Protein AF-A0A968YY48-F1 (afdb_monomer)

Solvent-accessible surface area (backbone atoms only — not comparable to full-atom values): 6739 Å² total; per-residue (Å²): 136,85,88,79,86,86,82,84,84,74,84,88,47,56,78,83,38,48,94,82,49,85,71,69,73,94,74,64,93,83,61,74,92,56,89,70,49,85,86,75,46,54,86,78,61,85,78,87,84,84,89,84,88,86,72,92,75,76,94,73,79,92,76,84,88,83,70,90,71,44,62,84,88,87,82,58,77,91,75,50,89,82,88,85,88,133

Structure (mmCIF, N/CA/C/O backbone):
data_AF-A0A968YY48-F1
#
_entry.id   AF-A0A968YY48-F1
#
loop_
_atom_site.group_PDB
_atom_site.id
_atom_site.type_symbol
_atom_site.label_atom_id
_atom_site.label_alt_id
_atom_site.label_comp_id
_atom_site.label_asym_id
_atom_site.label_entity_id
_atom_site.label_seq_id
_atom_site.pdbx_PDB_ins_code
_atom_site.Cartn_x
_atom_site.Cartn_y
_atom_site.Cartn_z
_at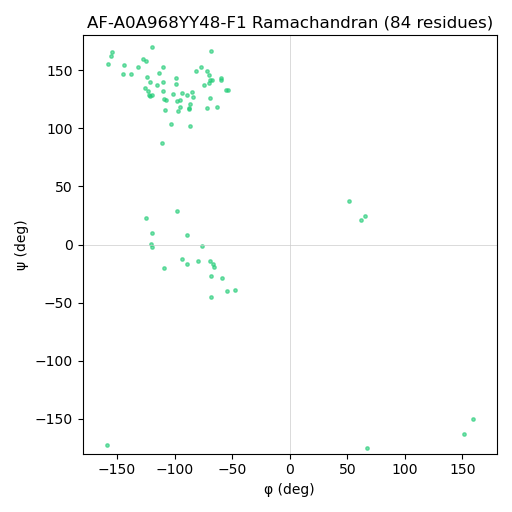om_site.occupancy
_atom_site.B_iso_or_equiv
_atom_site.auth_seq_id
_atom_site.auth_comp_id
_atom_site.auth_asym_id
_atom_site.auth_atom_id
_atom_site.pdbx_PDB_model_num
ATOM 1 N N . MET A 1 1 ? -10.960 0.441 32.902 1.00 56.50 1 MET A N 1
ATOM 2 C CA . MET A 1 1 ? -10.789 1.590 31.988 1.00 56.50 1 MET A CA 1
ATOM 3 C C . MET A 1 1 ? -9.874 1.138 30.861 1.00 56.50 1 MET A C 1
ATOM 5 O O . MET A 1 1 ? -8.749 0.759 31.150 1.00 56.50 1 MET A O 1
ATOM 9 N N . VAL A 1 2 ? -10.366 1.051 29.624 1.00 69.88 2 VAL A N 1
ATOM 10 C CA . VAL A 1 2 ? -9.524 0.692 28.469 1.00 69.88 2 VAL A CA 1
ATOM 11 C C . VAL A 1 2 ? -8.929 1.989 27.939 1.00 69.88 2 VAL A C 1
ATOM 13 O O . VAL A 1 2 ? -9.680 2.881 27.553 1.00 69.88 2 VAL A O 1
ATOM 16 N N . ILE A 1 3 ? -7.605 2.124 27.972 1.00 78.81 3 ILE A N 1
ATOM 17 C CA . ILE A 1 3 ? -6.930 3.275 27.369 1.00 78.81 3 ILE A CA 1
ATOM 18 C C . ILE A 1 3 ? -7.029 3.101 25.853 1.00 78.81 3 ILE A C 1
ATOM 20 O O . ILE A 1 3 ? -6.539 2.113 25.309 1.00 78.81 3 ILE A O 1
ATOM 24 N N . GLN A 1 4 ? -7.707 4.032 25.184 1.00 85.56 4 GLN A N 1
ATOM 25 C CA . GLN A 1 4 ? -7.726 4.110 23.728 1.00 85.56 4 GLN A CA 1
ATOM 26 C C . GLN A 1 4 ? -6.706 5.149 23.277 1.00 85.56 4 GLN A C 1
ATOM 28 O O . GLN A 1 4 ? -6.771 6.309 23.682 1.00 85.56 4 GLN A O 1
ATOM 33 N N . THR A 1 5 ? -5.777 4.728 22.425 1.00 91.31 5 THR A N 1
ATOM 34 C CA . THR A 1 5 ? -4.869 5.643 21.736 1.00 91.31 5 THR A CA 1
ATOM 35 C C . THR A 1 5 ? -5.562 6.179 20.492 1.00 91.31 5 THR A C 1
ATOM 37 O O . THR A 1 5 ? -6.044 5.407 19.663 1.00 91.31 5 THR A O 1
ATOM 40 N N . VAL A 1 6 ? -5.602 7.501 20.354 1.00 94.06 6 VAL A N 1
ATOM 41 C CA . VAL A 1 6 ? -6.079 8.162 19.138 1.00 94.06 6 VAL A CA 1
ATOM 42 C C . VAL A 1 6 ? -4.896 8.351 18.197 1.00 94.06 6 VAL A C 1
ATOM 44 O O . VAL A 1 6 ? -3.862 8.880 18.597 1.00 94.06 6 VAL A O 1
ATOM 47 N N . LEU A 1 7 ? -5.054 7.913 16.950 1.00 94.38 7 LEU A N 1
ATOM 48 C CA . LEU A 1 7 ? -4.069 8.108 15.889 1.00 94.38 7 LEU A CA 1
ATOM 49 C C . LEU A 1 7 ? -4.480 9.292 15.014 1.00 94.38 7 LEU A C 1
ATOM 51 O O . LEU A 1 7 ? -5.665 9.485 14.735 1.00 94.38 7 LEU A O 1
ATOM 55 N N . VAL A 1 8 ? -3.494 10.059 14.558 1.00 95.44 8 VAL A N 1
ATOM 56 C CA . VAL A 1 8 ? -3.679 11.116 13.559 1.00 95.44 8 VAL A CA 1
ATOM 57 C C . VAL A 1 8 ? -3.271 10.561 12.199 1.00 95.44 8 VAL A C 1
ATOM 59 O O . VAL A 1 8 ? -2.268 9.862 12.096 1.00 95.44 8 VAL A O 1
ATOM 62 N N . ALA A 1 9 ? -4.047 10.876 11.163 1.00 95.38 9 ALA A N 1
ATOM 63 C CA . ALA A 1 9 ? -3.760 10.493 9.785 1.00 95.38 9 ALA A CA 1
ATOM 64 C C . ALA A 1 9 ? -3.400 11.747 8.966 1.00 95.38 9 ALA A C 1
ATOM 66 O O . ALA A 1 9 ? -4.303 12.378 8.410 1.00 95.38 9 ALA A O 1
ATOM 67 N N . PRO A 1 10 ? -2.122 12.170 8.945 1.00 96.19 10 PRO A N 1
ATOM 68 C CA . PRO A 1 10 ? -1.685 13.256 8.074 1.00 96.19 10 PRO A CA 1
ATOM 69 C C . PRO A 1 10 ? -1.731 12.827 6.599 1.00 96.19 10 PRO A C 1
ATOM 71 O O . PRO A 1 10 ? -1.833 11.640 6.286 1.00 96.19 10 PRO A O 1
ATOM 74 N N . LEU A 1 11 ? -1.619 13.800 5.690 1.00 96.62 11 LEU A N 1
ATOM 75 C CA . LEU A 1 11 ? -1.373 13.503 4.279 1.00 96.62 11 LEU A CA 1
ATOM 76 C C . LEU A 1 11 ? -0.053 12.743 4.130 1.00 96.62 11 LEU A C 1
ATOM 78 O O . LEU A 1 11 ? 0.923 13.029 4.824 1.00 96.62 11 LEU A O 1
ATOM 82 N N . ILE A 1 12 ? -0.041 11.770 3.224 1.00 95.81 12 ILE A N 1
ATOM 83 C CA . ILE A 1 12 ? 1.134 10.939 2.989 1.00 95.81 12 ILE A CA 1
ATOM 84 C C . ILE A 1 12 ? 2.206 11.720 2.219 1.00 95.81 12 ILE A C 1
ATOM 86 O O . ILE A 1 12 ? 1.897 12.418 1.254 1.00 95.81 12 ILE A O 1
ATOM 90 N N . THR A 1 13 ? 3.468 11.574 2.626 1.00 96.06 13 THR A N 1
ATOM 91 C CA . THR A 1 13 ? 4.634 12.025 1.851 1.00 96.06 13 THR A CA 1
ATOM 92 C C . THR A 1 13 ? 5.671 10.902 1.780 1.00 96.06 13 THR A C 1
ATOM 94 O O . THR A 1 13 ? 5.715 10.068 2.695 1.00 96.06 13 THR A O 1
ATOM 97 N N . PRO A 1 14 ? 6.510 10.851 0.729 1.00 95.62 14 PRO A N 1
ATOM 98 C CA . PRO A 1 14 ? 7.591 9.872 0.640 1.00 95.62 14 PRO A CA 1
ATOM 99 C C . PRO A 1 14 ? 8.525 9.895 1.857 1.00 95.62 14 PRO A C 1
ATOM 101 O O . PRO A 1 14 ? 8.896 8.843 2.371 1.00 95.62 14 PRO A O 1
ATOM 104 N N . GLU A 1 15 ? 8.852 11.081 2.371 1.00 96.25 15 GLU A N 1
ATOM 105 C CA . GLU A 1 15 ? 9.796 11.268 3.479 1.00 96.25 15 GLU A CA 1
ATOM 106 C C . GLU A 1 15 ? 9.230 10.730 4.793 1.00 96.25 15 GLU A C 1
ATOM 108 O O . GLU A 1 15 ? 9.917 10.012 5.518 1.00 96.25 15 GLU A O 1
ATOM 113 N N . ALA A 1 16 ? 7.964 11.038 5.092 1.00 96.19 16 ALA A N 1
ATOM 114 C CA . ALA A 1 16 ? 7.306 10.574 6.310 1.00 96.19 16 ALA A CA 1
ATOM 115 C C . ALA A 1 16 ? 7.059 9.055 6.298 1.00 96.19 16 ALA A C 1
ATOM 117 O O . ALA A 1 16 ? 6.998 8.429 7.357 1.00 96.19 16 ALA A O 1
ATOM 118 N N . PHE A 1 17 ? 6.915 8.460 5.110 1.00 96.94 17 PHE A N 1
ATOM 119 C CA . PHE A 1 17 ? 6.615 7.039 4.948 1.00 96.94 17 PHE A CA 1
ATOM 120 C C . PHE A 1 17 ? 7.857 6.151 4.769 1.00 96.94 17 PHE A C 1
ATOM 122 O O . PHE A 1 17 ? 7.756 4.931 4.904 1.00 96.94 17 PHE A O 1
ATOM 129 N N . GLN A 1 18 ? 9.030 6.744 4.526 1.00 96.19 18 GLN A N 1
ATOM 130 C CA . GLN A 1 18 ? 10.289 6.044 4.242 1.00 96.19 18 GLN A CA 1
ATOM 131 C C . GLN A 1 18 ? 10.624 4.891 5.215 1.00 96.19 18 GLN A C 1
ATOM 133 O O . GLN A 1 18 ? 11.056 3.840 4.735 1.00 96.19 18 GLN A O 1
ATOM 138 N N . PRO A 1 19 ? 10.385 4.996 6.543 1.00 97.12 19 PRO A N 1
ATOM 139 C CA . PRO A 1 19 ? 10.666 3.894 7.469 1.00 97.12 19 PRO A CA 1
ATOM 140 C C . PRO A 1 19 ? 9.795 2.646 7.256 1.00 97.12 19 PRO A C 1
ATOM 142 O O . PRO A 1 19 ? 10.142 1.563 7.731 1.00 97.12 19 PRO A O 1
ATOM 145 N N . PHE A 1 20 ? 8.654 2.790 6.578 1.00 96.75 20 PHE A N 1
ATOM 146 C CA . PHE A 1 20 ? 7.631 1.753 6.422 1.00 96.75 20 PHE A CA 1
ATOM 147 C C . PHE A 1 20 ? 7.551 1.194 4.998 1.00 96.75 20 PHE A C 1
ATOM 149 O O . PHE A 1 20 ? 7.040 0.089 4.804 1.00 96.75 20 PHE A O 1
ATOM 156 N N . GLY A 1 21 ? 8.059 1.924 4.004 1.00 95.88 21 GLY A N 1
ATOM 157 C CA . GLY A 1 21 ? 8.066 1.497 2.610 1.00 95.88 21 GLY A CA 1
ATOM 158 C C . GLY A 1 21 ? 8.227 2.657 1.631 1.00 95.88 21 GLY A C 1
ATOM 159 O O . GLY A 1 21 ? 8.851 3.668 1.940 1.00 95.88 21 GLY A O 1
ATOM 160 N N . GLN A 1 22 ? 7.654 2.491 0.438 1.00 96.62 22 GLN A N 1
ATOM 161 C CA . GLN A 1 22 ? 7.647 3.493 -0.629 1.00 96.62 22 GLN A CA 1
ATOM 162 C C . GLN A 1 22 ? 6.225 3.990 -0.890 1.00 96.62 22 GLN A C 1
ATOM 164 O O . GLN A 1 22 ? 5.261 3.229 -0.785 1.00 96.62 22 GLN A O 1
ATOM 169 N N . VAL A 1 23 ? 6.115 5.257 -1.280 1.00 95.81 23 VAL A N 1
ATOM 170 C CA . VAL A 1 23 ? 4.882 5.855 -1.796 1.00 95.81 23 VAL A CA 1
ATOM 171 C C . VAL A 1 23 ? 5.084 6.060 -3.287 1.00 95.81 23 VAL A C 1
ATOM 173 O O . VAL A 1 23 ? 6.054 6.699 -3.682 1.00 95.81 23 VAL A O 1
ATOM 176 N N . ILE A 1 24 ? 4.185 5.508 -4.096 1.00 94.38 24 ILE A N 1
ATOM 177 C CA . ILE A 1 24 ? 4.213 5.650 -5.553 1.00 94.38 24 ILE A CA 1
ATOM 178 C C . ILE A 1 24 ? 3.055 6.529 -6.010 1.00 94.38 24 ILE A C 1
ATOM 180 O O . ILE A 1 24 ? 1.999 6.564 -5.372 1.00 94.38 24 ILE A O 1
ATOM 184 N N . PHE A 1 25 ? 3.241 7.204 -7.138 1.00 91.69 25 PHE A N 1
ATOM 185 C CA . PHE A 1 25 ? 2.246 8.094 -7.726 1.00 91.69 25 PHE A CA 1
ATOM 186 C C . PHE A 1 25 ? 2.000 7.733 -9.191 1.00 91.69 25 PHE A C 1
ATOM 188 O O . PHE A 1 25 ? 2.845 7.083 -9.805 1.00 91.69 25 PHE A O 1
ATOM 195 N N . PRO A 1 26 ? 0.854 8.135 -9.771 1.00 90.69 26 PRO A N 1
ATOM 196 C CA . PRO A 1 26 ? 0.625 7.984 -11.200 1.00 90.69 26 PRO A CA 1
ATOM 197 C C . PRO A 1 26 ? 1.742 8.645 -12.013 1.00 90.69 26 PRO A C 1
ATOM 199 O O . PRO A 1 26 ? 2.113 9.791 -11.758 1.00 90.69 26 PRO A O 1
ATOM 202 N N . GLN A 1 27 ? 2.241 7.923 -13.008 1.00 91.62 27 GLN A N 1
ATOM 203 C CA . GLN A 1 27 ? 3.263 8.387 -13.940 1.00 91.62 27 GLN A CA 1
ATOM 204 C C . GLN A 1 27 ? 2.721 8.352 -15.372 1.00 91.62 27 GLN A C 1
ATOM 206 O O . GLN A 1 27 ? 1.632 7.835 -15.633 1.00 91.62 27 GLN A O 1
ATOM 211 N N . ARG A 1 28 ? 3.470 8.934 -16.310 1.00 94.50 28 ARG A N 1
ATOM 212 C CA . ARG A 1 28 ? 3.149 8.824 -17.738 1.00 94.50 28 ARG A CA 1
ATOM 213 C C . ARG A 1 28 ? 3.444 7.404 -18.217 1.00 94.50 28 ARG A C 1
ATOM 215 O O . ARG A 1 28 ? 4.378 6.782 -17.722 1.00 94.50 28 ARG A O 1
ATOM 222 N N . ASP A 1 29 ? 2.686 6.934 -19.201 1.00 91.50 29 ASP A N 1
ATOM 223 C CA . ASP A 1 29 ? 2.807 5.577 -19.760 1.00 91.50 29 ASP A CA 1
ATOM 224 C C . ASP A 1 29 ? 4.206 5.273 -20.332 1.00 91.50 29 ASP A C 1
ATOM 226 O O . ASP A 1 29 ? 4.680 4.144 -20.286 1.00 91.50 29 ASP A O 1
ATOM 230 N N . ASP A 1 30 ? 4.908 6.300 -20.814 1.00 94.56 30 ASP A N 1
ATOM 231 C CA . ASP A 1 30 ? 6.246 6.221 -21.402 1.00 94.56 30 ASP A CA 1
ATOM 232 C C . ASP A 1 30 ? 7.393 6.380 -20.388 1.00 94.56 30 ASP A C 1
ATOM 234 O O . ASP A 1 30 ? 8.560 6.480 -20.777 1.00 94.56 30 ASP A O 1
ATOM 238 N N . THR A 1 31 ? 7.089 6.411 -19.087 1.00 94.69 31 THR A N 1
ATOM 239 C CA . THR A 1 31 ? 8.112 6.545 -18.042 1.00 94.69 31 THR A CA 1
ATOM 240 C C . THR A 1 31 ? 8.953 5.270 -17.967 1.00 94.69 31 THR A C 1
ATOM 242 O O . THR A 1 31 ? 8.429 4.166 -17.834 1.00 94.69 31 THR A O 1
ATOM 245 N N . ALA A 1 32 ? 10.276 5.414 -18.062 1.00 95.19 32 ALA A N 1
ATOM 246 C CA . ALA A 1 32 ? 11.190 4.291 -17.900 1.00 95.19 32 ALA A CA 1
ATOM 247 C C . ALA A 1 32 ? 11.219 3.820 -16.441 1.00 95.19 32 ALA A C 1
ATOM 249 O O . ALA A 1 32 ? 11.174 4.641 -15.527 1.00 95.19 32 ALA A O 1
ATOM 250 N N . TYR A 1 33 ? 11.378 2.508 -16.248 1.00 93.62 33 TYR A N 1
ATOM 251 C CA . TYR A 1 33 ? 11.513 1.919 -14.919 1.00 93.62 33 TYR A CA 1
ATOM 252 C C . TYR A 1 33 ? 12.634 2.584 -14.114 1.00 93.62 33 TYR A C 1
ATOM 254 O O . TYR A 1 33 ? 13.761 2.736 -14.603 1.00 93.62 33 TYR A O 1
ATOM 262 N N . GLY A 1 34 ? 12.341 2.921 -12.864 1.00 92.56 34 GLY A N 1
ATOM 263 C CA . GLY A 1 34 ? 13.253 3.646 -12.000 1.00 92.56 34 GLY A CA 1
ATOM 264 C C . GLY A 1 34 ? 12.959 3.491 -10.506 1.00 92.56 34 GLY A C 1
ATOM 265 O O . GLY A 1 34 ? 12.137 2.677 -10.089 1.00 92.56 34 GLY A O 1
ATOM 266 N N . PRO A 1 35 ? 13.666 4.264 -9.666 1.00 90.56 35 PRO A N 1
ATOM 267 C CA . PRO A 1 35 ? 13.514 4.210 -8.210 1.00 90.56 35 PRO A CA 1
ATOM 268 C C . PRO A 1 35 ? 12.148 4.705 -7.707 1.00 90.56 35 PRO A C 1
ATOM 270 O O . PRO A 1 35 ? 11.782 4.399 -6.571 1.00 90.56 35 PRO A O 1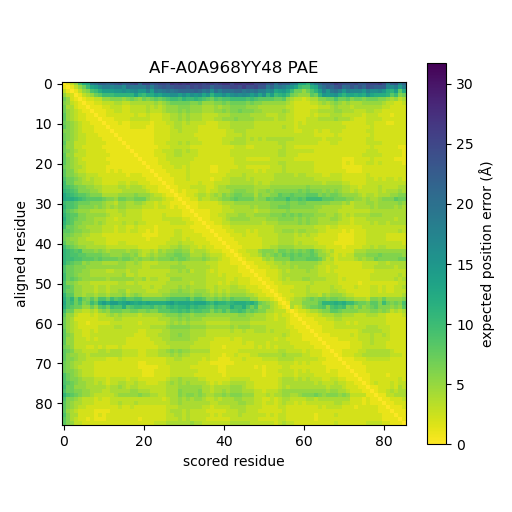
ATOM 273 N N . ASP A 1 36 ? 11.406 5.434 -8.543 1.00 89.19 36 ASP A N 1
ATOM 274 C CA . ASP A 1 36 ? 10.064 5.940 -8.234 1.00 89.19 36 ASP A CA 1
ATOM 275 C C . ASP A 1 36 ? 8.972 4.868 -8.412 1.00 89.19 36 ASP A C 1
ATOM 277 O O . ASP A 1 36 ? 7.853 5.030 -7.920 1.00 89.19 36 ASP A O 1
ATOM 281 N N . ASP A 1 37 ? 9.296 3.750 -9.072 1.00 92.38 37 ASP A N 1
ATOM 282 C CA . ASP A 1 37 ? 8.442 2.568 -9.130 1.00 92.38 37 ASP A CA 1
ATOM 283 C C . ASP A 1 37 ? 8.509 1.769 -7.825 1.00 92.38 37 ASP A C 1
ATOM 285 O O . ASP A 1 37 ? 9.533 1.721 -7.130 1.00 92.38 37 ASP A O 1
ATOM 289 N N . ALA A 1 38 ? 7.430 1.047 -7.519 1.00 93.69 38 ALA A N 1
ATOM 290 C CA . ALA A 1 38 ? 7.406 0.151 -6.371 1.00 93.69 38 ALA A CA 1
ATOM 291 C C . ALA A 1 38 ? 8.439 -0.972 -6.541 1.00 93.69 38 ALA A C 1
ATOM 293 O O . ALA A 1 38 ? 8.327 -1.815 -7.433 1.00 93.69 38 ALA A O 1
ATOM 294 N N . GLN A 1 39 ? 9.409 -1.033 -5.630 1.00 95.31 39 GLN A N 1
ATOM 295 C CA . GLN A 1 39 ? 10.429 -2.074 -5.613 1.00 95.31 39 GLN A CA 1
ATOM 296 C C . GLN A 1 39 ? 9.902 -3.275 -4.822 1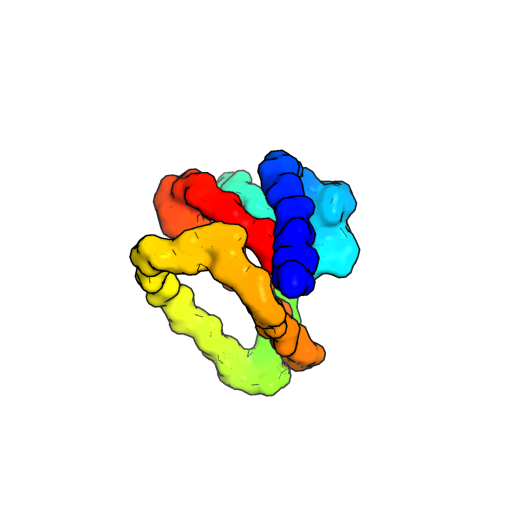.00 95.31 39 GLN A C 1
ATOM 298 O O . GLN A 1 39 ? 9.849 -3.271 -3.590 1.00 95.31 39 GLN A O 1
ATOM 303 N N . LEU A 1 40 ? 9.472 -4.318 -5.535 1.00 94.94 40 LEU A N 1
ATOM 304 C CA . LEU A 1 40 ? 8.796 -5.466 -4.931 1.00 94.94 40 LEU A CA 1
ATOM 305 C C . LEU A 1 40 ? 9.732 -6.666 -4.757 1.00 94.94 40 LEU A C 1
ATOM 307 O O . LEU A 1 40 ? 10.349 -7.141 -5.706 1.00 94.94 40 LEU A O 1
ATOM 311 N N . ASN A 1 41 ? 9.757 -7.231 -3.549 1.00 95.69 41 ASN A N 1
ATOM 312 C CA . ASN A 1 41 ? 10.356 -8.534 -3.280 1.00 95.69 41 ASN A CA 1
ATOM 313 C C . ASN A 1 41 ? 9.253 -9.587 -3.129 1.00 95.69 41 ASN A C 1
ATOM 315 O O . ASN A 1 41 ? 8.589 -9.676 -2.092 1.00 95.69 41 ASN A O 1
ATOM 319 N N . LEU A 1 42 ? 9.077 -10.394 -4.175 1.00 94.88 42 LEU A N 1
ATOM 320 C CA . LEU A 1 42 ? 8.056 -11.443 -4.259 1.00 94.88 42 LEU A CA 1
ATOM 321 C C . LEU A 1 42 ? 8.659 -12.847 -4.451 1.00 94.88 42 LEU A C 1
ATOM 323 O O . LEU A 1 42 ? 7.925 -13.799 -4.691 1.00 94.88 42 LEU A O 1
ATOM 327 N N . GLY A 1 43 ? 9.983 -13.002 -4.328 1.00 94.94 43 GLY A N 1
ATOM 328 C CA . GLY A 1 43 ? 10.703 -14.223 -4.726 1.00 94.94 43 GLY A CA 1
ATOM 329 C C . GLY A 1 43 ? 10.573 -15.426 -3.782 1.00 94.94 43 GLY A C 1
ATOM 330 O O . GLY A 1 43 ? 11.154 -16.473 -4.044 1.00 94.94 43 GLY A O 1
ATOM 331 N N . GLN A 1 44 ? 9.849 -15.302 -2.666 1.00 92.75 44 GLN A N 1
ATOM 332 C CA . GLN A 1 44 ? 9.728 -16.342 -1.630 1.00 92.75 44 GLN A CA 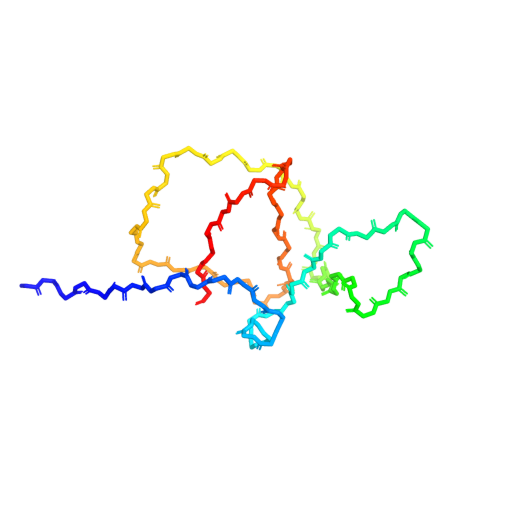1
ATOM 333 C C . GLN A 1 44 ? 8.441 -17.181 -1.754 1.00 92.75 44 GLN A C 1
ATOM 335 O O . GLN A 1 44 ? 7.915 -17.668 -0.753 1.00 92.75 44 GLN A O 1
ATOM 340 N N . GLY A 1 45 ? 7.919 -17.338 -2.972 1.00 90.06 45 GLY A N 1
ATOM 341 C CA . GLY A 1 45 ? 6.727 -18.130 -3.272 1.00 90.06 45 GLY A CA 1
ATOM 342 C C . GLY A 1 45 ? 5.981 -17.612 -4.499 1.00 90.06 45 GLY A C 1
ATOM 343 O O . GLY A 1 45 ? 6.518 -16.836 -5.283 1.00 90.06 45 GLY A O 1
ATOM 344 N N . ILE A 1 46 ? 4.725 -18.034 -4.652 1.00 94.69 46 ILE A N 1
ATOM 345 C CA . ILE A 1 46 ? 3.834 -17.514 -5.696 1.00 94.69 46 ILE A CA 1
ATOM 346 C C . ILE A 1 46 ? 3.140 -16.253 -5.155 1.00 94.69 46 ILE A C 1
ATOM 348 O O . ILE A 1 46 ? 2.452 -16.344 -4.131 1.00 94.69 46 ILE A O 1
ATOM 352 N N . PRO A 1 47 ? 3.291 -15.078 -5.796 1.00 93.50 47 PRO A N 1
ATOM 353 C CA . PRO A 1 47 ? 2.630 -13.864 -5.344 1.00 93.50 47 PRO A CA 1
ATOM 354 C C . PRO A 1 47 ? 1.115 -13.969 -5.514 1.00 93.50 47 PRO A C 1
ATOM 356 O O . PRO A 1 47 ? 0.604 -14.481 -6.510 1.00 93.50 47 PRO A O 1
ATOM 359 N N . ARG A 1 48 ? 0.379 -13.435 -4.538 1.00 92.12 48 ARG A N 1
ATOM 360 C CA . ARG A 1 48 ? -1.075 -13.304 -4.624 1.00 92.12 48 ARG A CA 1
ATOM 361 C C . ARG A 1 48 ? -1.433 -11.914 -5.134 1.00 92.12 48 ARG A C 1
ATOM 363 O O . ARG A 1 48 ? -1.197 -10.933 -4.435 1.00 92.12 48 ARG A O 1
ATOM 370 N N . PHE A 1 49 ? -2.088 -11.854 -6.289 1.00 94.31 49 PHE A N 1
ATOM 371 C CA . PHE A 1 49 ? -2.689 -10.635 -6.825 1.00 94.31 49 PHE A CA 1
ATOM 372 C C . PHE A 1 49 ? -4.214 -10.737 -6.761 1.00 94.31 49 PHE A C 1
ATOM 374 O O . PHE A 1 49 ? -4.793 -11.726 -7.209 1.00 94.31 49 PHE A O 1
ATOM 381 N N . TYR A 1 50 ? -4.874 -9.765 -6.131 1.00 95.50 50 TYR A N 1
ATOM 382 C CA . TYR A 1 50 ? -6.327 -9.774 -5.970 1.00 95.50 50 TYR A CA 1
ATOM 383 C C . TYR A 1 50 ? -6.875 -8.369 -5.720 1.00 95.50 50 TYR A C 1
ATOM 385 O O . TYR A 1 50 ? -6.184 -7.505 -5.185 1.00 95.50 50 TYR A O 1
ATOM 393 N N . ILE A 1 51 ? -8.147 -8.174 -6.069 1.00 95.38 51 ILE A N 1
ATOM 394 C CA . ILE A 1 51 ? -8.892 -6.940 -5.815 1.00 95.38 51 ILE A CA 1
ATOM 395 C C . ILE A 1 51 ? -9.680 -7.110 -4.519 1.00 95.38 51 ILE A C 1
ATOM 397 O O . ILE A 1 51 ? -10.475 -8.043 -4.374 1.00 95.38 51 ILE A O 1
ATOM 401 N N . MET A 1 52 ? -9.466 -6.205 -3.569 1.00 92.94 52 MET A N 1
ATOM 402 C CA . MET A 1 52 ? -10.160 -6.220 -2.287 1.00 92.94 52 MET A CA 1
ATOM 403 C C . MET A 1 52 ? -11.398 -5.324 -2.337 1.00 92.94 52 MET A C 1
ATOM 405 O O . MET A 1 52 ? -11.318 -4.160 -2.719 1.00 92.94 52 MET A O 1
ATOM 409 N N . ARG A 1 53 ? -12.546 -5.846 -1.896 1.00 92.38 53 ARG A N 1
ATOM 410 C CA . ARG A 1 53 ? -13.738 -5.035 -1.621 1.00 92.38 53 ARG A CA 1
ATOM 411 C C . ARG A 1 53 ? -13.792 -4.726 -0.129 1.00 92.38 53 ARG A C 1
ATOM 413 O O . ARG A 1 53 ? -13.928 -5.638 0.685 1.00 92.38 53 ARG A O 1
ATOM 420 N N . LEU A 1 54 ? -13.670 -3.450 0.225 1.00 89.62 54 LEU A N 1
ATOM 421 C CA . LEU A 1 54 ? -13.725 -2.976 1.605 1.00 89.62 54 LEU A CA 1
ATOM 422 C C . LEU A 1 54 ? -15.031 -2.218 1.842 1.00 89.62 54 LEU A C 1
ATOM 424 O O . LEU A 1 54 ? -15.255 -1.163 1.261 1.00 89.62 54 LEU A O 1
ATOM 428 N N . TYR A 1 55 ? -15.874 -2.752 2.724 1.00 87.25 55 TYR A N 1
ATOM 429 C CA . TYR A 1 55 ? -17.112 -2.114 3.166 1.00 87.25 55 TYR A CA 1
ATOM 430 C C . TYR A 1 55 ? -17.079 -1.970 4.688 1.00 87.25 55 TYR A C 1
ATOM 432 O O . TYR A 1 55 ? -16.763 -2.933 5.385 1.00 87.25 55 TYR A O 1
ATOM 440 N N . ASN A 1 56 ? -17.405 -0.781 5.201 1.00 82.25 56 ASN A N 1
ATOM 441 C CA . ASN A 1 56 ? -17.708 -0.541 6.618 1.00 82.25 56 ASN A CA 1
ATOM 442 C C . ASN A 1 56 ? -16.663 -1.074 7.626 1.00 82.25 56 ASN A C 1
ATOM 444 O O . ASN A 1 56 ? -17.027 -1.547 8.699 1.00 82.25 56 ASN A O 1
ATOM 448 N N . LYS A 1 57 ? -15.359 -1.004 7.318 1.00 83.62 57 LYS A N 1
ATOM 449 C CA . LYS A 1 57 ? -14.302 -1.541 8.203 1.00 83.62 57 LYS A CA 1
ATOM 450 C C . LYS A 1 57 ? -14.103 -0.770 9.515 1.00 83.62 57 LYS A C 1
ATOM 452 O O . LYS A 1 57 ? -13.454 -1.290 10.418 1.00 83.62 57 LYS A O 1
ATOM 457 N N . GLY A 1 58 ? -14.661 0.437 9.634 1.00 89.88 58 GLY A N 1
ATOM 458 C CA . GLY A 1 58 ? -14.422 1.324 10.774 1.00 89.88 58 GLY A CA 1
ATOM 459 C C . GLY A 1 58 ? -12.978 1.843 10.828 1.00 89.88 58 GLY A C 1
ATOM 460 O O . GLY A 1 58 ? -12.188 1.614 9.917 1.00 89.88 58 GLY A O 1
ATOM 461 N N . ARG A 1 59 ? -12.641 2.581 11.894 1.00 92.19 59 ARG A N 1
ATOM 462 C CA . ARG A 1 59 ? -11.312 3.197 12.117 1.00 92.19 59 ARG A CA 1
ATOM 463 C C . ARG A 1 59 ? -10.699 2.793 13.461 1.00 92.19 59 ARG A C 1
ATOM 465 O O . ARG A 1 59 ? -9.866 3.498 14.015 1.00 92.19 59 ARG A O 1
ATOM 472 N N . THR A 1 60 ? -11.142 1.661 13.997 1.00 92.94 60 THR A N 1
ATOM 473 C CA . THR A 1 60 ? -10.684 1.127 15.280 1.00 92.94 60 THR A CA 1
ATOM 474 C C . THR A 1 60 ? -10.134 -0.264 15.048 1.00 92.94 60 THR A C 1
ATOM 476 O O . THR A 1 60 ? -10.795 -1.109 14.448 1.00 92.94 60 THR A O 1
ATOM 479 N N . PHE A 1 61 ? -8.922 -0.506 15.527 1.00 92.75 61 PHE A N 1
ATOM 480 C CA . PHE A 1 61 ? -8.260 -1.794 15.423 1.00 92.75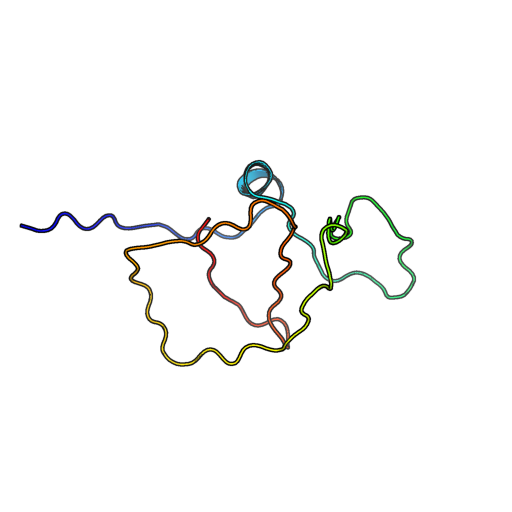 61 PHE A CA 1
ATOM 481 C C . PHE A 1 61 ? -7.431 -2.051 16.679 1.00 92.75 61 PHE A C 1
ATOM 483 O O . PHE A 1 61 ? -7.013 -1.126 17.369 1.00 92.75 61 PHE A O 1
ATOM 490 N N . THR A 1 62 ? -7.209 -3.327 16.978 1.00 94.12 62 THR A N 1
ATOM 491 C CA . THR A 1 62 ? -6.376 -3.782 18.104 1.00 94.12 62 THR A CA 1
ATOM 492 C C . THR A 1 62 ? -5.192 -4.630 17.642 1.00 94.12 62 THR A C 1
ATOM 494 O O . THR A 1 62 ? -4.403 -5.089 18.463 1.00 94.12 62 THR A O 1
ATOM 497 N N . ARG A 1 63 ? -5.080 -4.888 16.330 1.00 93.88 63 ARG A N 1
ATOM 498 C CA . ARG A 1 63 ? -4.062 -5.754 15.724 1.00 93.88 63 ARG A CA 1
ATOM 499 C C . ARG A 1 63 ? -3.652 -5.210 14.360 1.00 93.88 63 ARG A C 1
ATOM 501 O O . ARG A 1 63 ? -4.495 -4.700 13.627 1.00 93.88 63 ARG A O 1
ATOM 508 N N . ILE A 1 64 ? -2.385 -5.415 14.020 1.00 95.19 64 ILE A N 1
ATOM 509 C CA . ILE A 1 64 ? -1.813 -5.181 12.692 1.00 95.19 64 ILE A CA 1
ATOM 510 C C . ILE A 1 64 ? -1.141 -6.464 12.194 1.00 95.19 64 ILE A C 1
ATOM 512 O O . ILE A 1 64 ? -0.816 -7.352 12.986 1.00 95.19 64 ILE A O 1
ATOM 516 N N . THR A 1 65 ? -0.971 -6.585 10.880 1.00 95.56 65 THR A N 1
ATOM 517 C CA . THR A 1 65 ? -0.338 -7.749 10.242 1.00 95.56 65 THR A CA 1
ATOM 518 C C . THR A 1 65 ? 0.954 -7.319 9.565 1.00 95.56 65 THR A C 1
ATOM 520 O O . THR A 1 65 ? 0.976 -6.295 8.893 1.00 95.56 65 THR A O 1
ATOM 523 N N . ARG A 1 66 ? 2.014 -8.123 9.703 1.00 96.19 66 ARG A N 1
ATOM 524 C CA . ARG A 1 66 ? 3.301 -7.909 9.030 1.00 96.19 66 ARG A CA 1
ATOM 525 C C . ARG A 1 66 ? 3.664 -9.114 8.169 1.00 96.19 66 ARG A C 1
ATOM 527 O O . ARG A 1 66 ? 3.724 -10.239 8.666 1.00 96.19 66 ARG A O 1
ATOM 534 N N . HIS A 1 67 ? 3.983 -8.866 6.904 1.00 95.00 67 HIS A N 1
ATOM 535 C CA . HIS A 1 67 ? 4.553 -9.864 6.003 1.00 95.00 67 HIS A CA 1
ATOM 536 C C . HIS A 1 67 ? 6.079 -9.861 6.140 1.00 95.00 67 HIS A C 1
ATOM 538 O O . HIS A 1 67 ? 6.727 -8.856 5.880 1.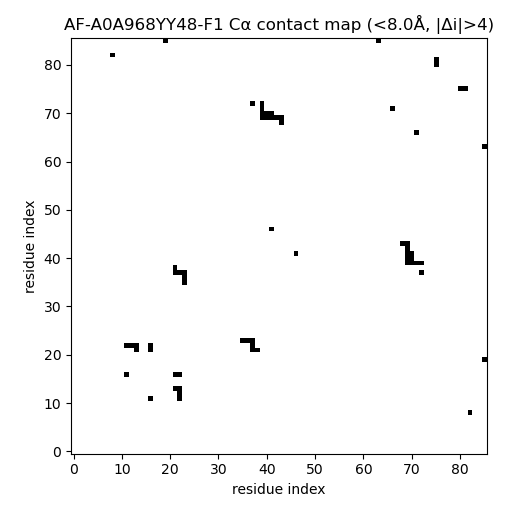00 95.00 67 HIS A O 1
ATOM 544 N N . GLN A 1 68 ? 6.666 -10.969 6.599 1.00 93.88 68 GLN A N 1
ATOM 545 C CA . GLN A 1 68 ? 8.103 -11.007 6.920 1.00 93.88 68 GLN A CA 1
ATOM 546 C C . GLN A 1 68 ? 9.001 -11.399 5.741 1.00 93.88 68 GLN A C 1
ATOM 548 O O . GLN A 1 68 ? 10.211 -11.221 5.815 1.00 93.88 68 GLN A O 1
ATOM 553 N N . ARG A 1 69 ? 8.426 -11.989 4.687 1.00 93.88 69 ARG A N 1
ATOM 554 C CA . ARG A 1 69 ? 9.173 -12.642 3.594 1.00 93.88 69 ARG A CA 1
ATOM 555 C C . ARG A 1 69 ? 8.899 -12.045 2.216 1.00 93.88 69 ARG A C 1
ATOM 557 O O . ARG A 1 69 ? 9.419 -12.554 1.230 1.00 93.88 69 ARG A O 1
ATOM 564 N N . CYS A 1 70 ? 8.057 -11.022 2.140 1.00 95.31 70 CYS A N 1
ATOM 565 C CA . CYS A 1 70 ? 7.706 -10.367 0.891 1.00 95.31 70 CYS A CA 1
ATOM 566 C C . CYS A 1 70 ? 7.252 -8.929 1.134 1.00 95.31 70 CYS A C 1
ATOM 568 O O . CYS A 1 70 ? 6.869 -8.561 2.247 1.00 95.31 70 CYS A O 1
ATOM 570 N N . THR A 1 71 ? 7.267 -8.138 0.068 1.00 96.56 71 THR A N 1
ATOM 571 C CA . THR A 1 71 ? 6.628 -6.822 0.015 1.00 96.56 71 THR A CA 1
ATOM 572 C C . THR A 1 71 ? 5.135 -6.957 -0.267 1.00 96.56 71 THR A C 1
ATOM 574 O O . THR A 1 71 ? 4.710 -7.852 -1.002 1.00 96.56 71 THR A O 1
ATOM 577 N N . GLN A 1 72 ? 4.342 -6.019 0.246 1.00 96.25 72 GLN A N 1
ATOM 578 C CA . GLN A 1 72 ? 2.949 -5.830 -0.145 1.00 96.25 72 GLN A CA 1
ATOM 579 C C . GLN A 1 72 ? 2.788 -4.425 -0.726 1.00 96.25 72 GLN A C 1
ATOM 581 O O . GLN A 1 72 ? 3.178 -3.454 -0.089 1.00 96.25 72 GLN A O 1
ATOM 586 N N . CYS A 1 73 ? 2.200 -4.336 -1.919 1.00 96.00 73 CYS A N 1
ATOM 587 C CA . CYS A 1 73 ? 1.819 -3.076 -2.549 1.00 96.00 73 CYS A CA 1
ATOM 588 C C . CYS A 1 73 ? 0.296 -2.970 -2.554 1.00 96.00 73 CYS A C 1
ATOM 590 O O . CYS A 1 73 ? -0.393 -3.923 -2.925 1.00 96.00 73 CYS A O 1
ATOM 592 N N . LEU A 1 74 ? -0.223 -1.824 -2.125 1.00 95.56 74 LEU A N 1
ATOM 593 C CA . LEU A 1 74 ? -1.651 -1.541 -2.055 1.00 95.56 74 LEU A CA 1
ATOM 5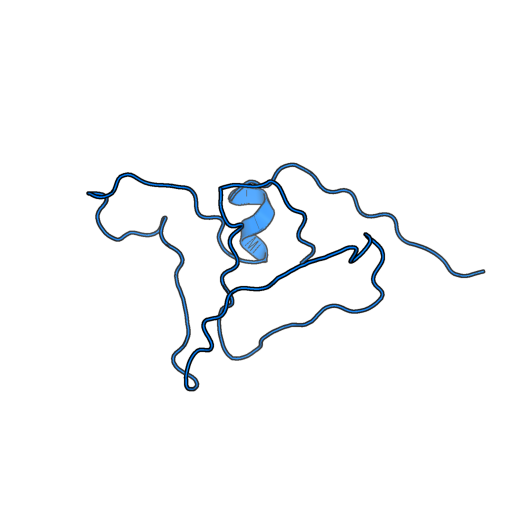94 C C . LEU A 1 74 ? -1.929 -0.251 -2.818 1.00 95.56 74 LEU A C 1
ATOM 596 O O . LEU A 1 74 ? -1.223 0.738 -2.649 1.00 95.56 74 LEU A O 1
ATOM 600 N N . GLY A 1 75 ? -2.977 -0.270 -3.632 1.00 94.00 75 GLY A N 1
ATOM 601 C CA . GLY A 1 75 ? -3.458 0.892 -4.363 1.00 94.00 75 GLY A CA 1
ATOM 602 C C . GLY A 1 75 ? -4.975 0.944 -4.309 1.00 94.00 75 GLY A C 1
ATOM 603 O O . GLY A 1 75 ? -5.647 -0.091 -4.272 1.00 94.00 75 GLY A O 1
ATOM 604 N N . SER A 1 76 ? -5.510 2.158 -4.291 1.00 93.50 76 SER A N 1
ATOM 605 C CA . SER A 1 76 ? -6.944 2.384 -4.397 1.00 93.50 76 SER A CA 1
ATOM 606 C C . SER A 1 76 ? -7.354 2.402 -5.865 1.00 93.50 76 SER A C 1
ATOM 608 O O . SER A 1 76 ? -6.737 3.084 -6.685 1.00 93.50 76 SER A O 1
ATOM 610 N N . LEU A 1 77 ? -8.398 1.648 -6.206 1.00 92.12 77 LEU A N 1
ATOM 611 C CA . LEU A 1 77 ? -8.979 1.716 -7.544 1.00 92.12 77 LEU A CA 1
ATOM 612 C C . LEU A 1 77 ? -9.671 3.068 -7.742 1.00 92.12 77 LEU A C 1
ATOM 614 O O . LEU A 1 77 ? -10.317 3.579 -6.826 1.00 92.12 77 LEU A O 1
ATOM 618 N N . GLU A 1 78 ? -9.550 3.616 -8.953 1.00 91.06 78 GLU A N 1
ATOM 619 C C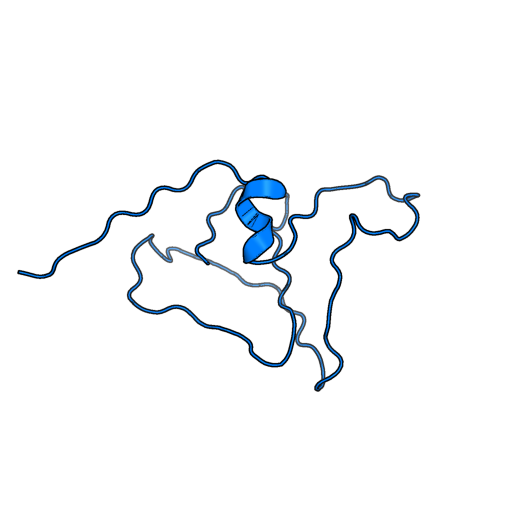A . GLU A 1 78 ? -10.111 4.922 -9.343 1.00 91.06 78 GLU A CA 1
ATOM 620 C C . GLU A 1 78 ? -9.550 6.110 -8.539 1.00 91.06 78 GLU A C 1
ATOM 622 O O . GLU A 1 78 ? -10.190 7.153 -8.456 1.00 91.06 78 GLU A O 1
ATOM 627 N N . GLY A 1 79 ? -8.369 5.964 -7.926 1.00 88.56 79 GLY A N 1
ATOM 628 C CA . GLY A 1 79 ? -7.702 7.064 -7.223 1.00 88.56 79 GLY A CA 1
ATOM 629 C C . GLY A 1 79 ? -8.451 7.568 -5.987 1.00 88.56 79 GLY A C 1
ATOM 630 O O . GLY A 1 79 ? -8.278 8.718 -5.602 1.00 88.56 79 GLY A O 1
ATOM 631 N N . LYS A 1 80 ? -9.303 6.738 -5.367 1.00 91.12 80 LYS A N 1
ATOM 632 C CA . LYS A 1 80 ? -10.055 7.144 -4.171 1.00 91.12 80 LYS A CA 1
ATOM 633 C C . LYS A 1 80 ? -9.130 7.292 -2.973 1.00 91.12 80 LYS A C 1
ATOM 635 O O . LYS A 1 80 ? -8.310 6.405 -2.723 1.00 91.12 80 LYS A O 1
ATOM 640 N N . ASP A 1 81 ? -9.357 8.333 -2.184 1.00 91.88 81 ASP A N 1
ATOM 641 C CA . ASP A 1 81 ? -8.689 8.505 -0.900 1.00 91.88 81 ASP A CA 1
ATOM 642 C C . ASP A 1 81 ? -8.986 7.338 0.045 1.00 91.88 81 ASP A C 1
ATOM 644 O O . ASP A 1 81 ? -10.091 6.783 0.086 1.00 91.88 81 ASP A O 1
ATOM 648 N N . TRP A 1 82 ? -7.981 6.964 0.828 1.00 93.44 82 TRP A N 1
ATOM 649 C CA . TRP A 1 82 ? -8.069 5.890 1.804 1.00 93.44 82 TRP A CA 1
ATOM 650 C C . TRP A 1 82 ? -7.056 6.107 2.927 1.00 93.44 82 TRP A C 1
ATOM 652 O O . TRP A 1 82 ? -6.154 6.936 2.828 1.00 93.44 82 TRP A O 1
ATOM 662 N N . LEU A 1 83 ? -7.235 5.371 4.022 1.00 93.88 83 LEU A N 1
ATOM 663 C CA . LEU A 1 83 ? -6.382 5.459 5.201 1.00 93.88 83 LEU A CA 1
ATOM 664 C C . LEU A 1 83 ? -5.540 4.192 5.333 1.00 93.88 83 LEU A C 1
ATOM 666 O O . LEU A 1 83 ? -6.051 3.083 5.160 1.00 93.88 83 LEU A O 1
ATOM 670 N N . MET A 1 84 ? -4.278 4.366 5.719 1.00 94.19 84 MET A N 1
ATOM 671 C CA . MET A 1 84 ? -3.363 3.293 6.094 1.00 94.19 84 MET A CA 1
ATOM 672 C C . MET A 1 84 ? -2.816 3.556 7.499 1.00 94.19 84 MET A C 1
ATOM 674 O O . MET A 1 84 ? -2.572 4.700 7.874 1.00 94.19 84 MET A O 1
ATOM 678 N N . ALA A 1 85 ? -2.613 2.482 8.256 1.00 94.69 85 ALA A N 1
ATOM 679 C CA . ALA A 1 85 ? -1.798 2.477 9.462 1.00 94.69 85 ALA A CA 1
ATOM 680 C C . ALA A 1 85 ? -0.673 1.450 9.279 1.00 94.69 85 ALA A C 1
ATOM 682 O O . ALA A 1 85 ? -0.919 0.375 8.722 1.00 94.69 85 ALA A O 1
ATOM 683 N N . VAL A 1 86 ? 0.528 1.802 9.734 1.00 94.62 86 VAL A N 1
ATOM 684 C CA . VAL A 1 86 ? 1.771 1.020 9.634 1.00 94.62 86 VAL A CA 1
ATOM 685 C C . VAL A 1 86 ? 2.414 0.837 10.999 1.00 94.62 86 VAL A C 1
ATOM 687 O O . VAL A 1 86 ? 2.161 1.688 11.881 1.00 94.62 86 VAL A O 1
#

Sequence (86 aa):
MVIQTVLVAPLITPEAFQPFGQVIFPQRDDTAYGPDDAQLNLGQGIPRFYIMRLYNKGRTFTRITRHQRCTQCLGSLEGKDWLMAV

Foldseek 3Di:
DDDDDDDDFDDDDQVVCVVPAGDADDDDPPDDDDPNDGDWDPPPDDDDDDDDDDDPPDDDDDDDDDDDRIDDDDDDPPRDDDTDDD

Secondary structure (DSSP, 8-state):
-PPPPPPP-PPP-HHHHTTT--------TTPPP-TTS------SSPPP-------S--S--S-----SSS------GGG-------

pLDDT: mean 92.68, std 5.66, range [56.5, 97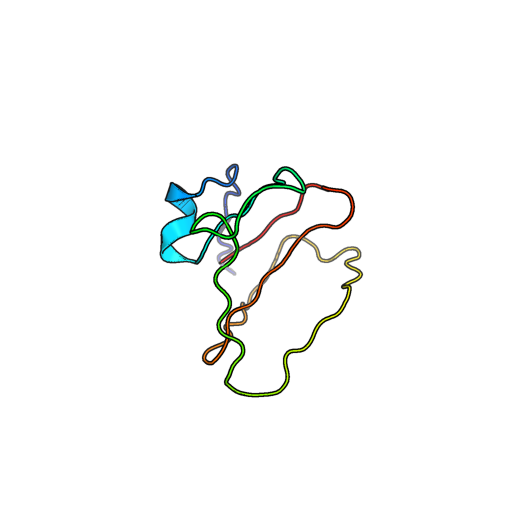.12]

Mean predicted aligned error: 4.07 Å

Radius of gyration: 15.63 Å; Cα contacts (8 Å, |Δi|>4): 32; chains: 1; bounding box: 31×32×53 Å